Protein AF-A0A814Z211-F1 (afdb_monomer_lite)

Secondary structure (DSSP, 8-state):
-----------S-TTSS-SSBHHHHHHHTT-HHHHHHHHHH-GGGTT-BPPP--STTSS-SSTT-TT--HHHHHHHHHHHHHHHTT-TT--EEES-S---STT--HHHHHHHHHIIIIIIIIHHHTTSEEEPPPHHHHTB-GGGGGS-TTTS--

Radius of gyration: 16.96 Å; chains: 1; bounding box: 38×48×41 Å

Sequence (154 aa):
MNLTCVRLTYSIDVTRSSSLAVYQSFLRLNVILALKGFIENNPLFINKSISYCCNEFDGNGFWGDRYFDVEQWIDGLIFMAKKTINRPYIIGMSLRNELRGLRQNLSEWYYYVLRGIGEVISSINSRLLIIISDLNYDLDLSFIRLLSIQELVP

Foldseek 3Di:
DDDLDDDDDDDLQLADDDPDAQQRVCVVVVVVVVSVVCCVPPVVRRRGHDDDDDDQPPQCQDPPGPSDDLVSLLVSLQVVLLVCVPPVSQQADESDFFRHYDVDDDVRLLVSLQCSQPVGNCVRPVRHDYHYADYHRSPDPPCVVVDDPVSNRD

pLDDT: mean 85.49, std 11.49, range [49.69, 96.69]

Structure (mmCIF, N/CA/C/O backbone):
data_AF-A0A814Z211-F1
#
_entry.id   AF-A0A814Z211-F1
#
loop_
_atom_site.group_PDB
_atom_site.id
_atom_site.type_symbol
_atom_site.label_atom_id
_atom_site.label_alt_id
_atom_site.label_comp_id
_atom_site.label_asym_id
_atom_site.label_entity_id
_atom_site.label_seq_id
_atom_site.pdbx_PDB_ins_code
_atom_site.Cartn_x
_atom_site.Cartn_y
_atom_site.Cartn_z
_atom_site.occupancy
_atom_site.B_iso_or_equiv
_atom_site.auth_seq_id
_atom_site.auth_comp_id
_atom_site.auth_asym_id
_atom_site.auth_atom_id
_atom_site.pdbx_PDB_model_num
ATOM 1 N N . MET A 1 1 ? 5.817 -15.910 24.117 1.00 66.75 1 MET A N 1
ATOM 2 C CA . MET A 1 1 ? 6.202 -14.752 23.279 1.00 66.75 1 MET A CA 1
ATOM 3 C C . MET A 1 1 ? 5.171 -13.656 23.492 1.00 66.75 1 MET A C 1
ATOM 5 O O . MET A 1 1 ? 3.992 -13.965 23.397 1.00 66.75 1 MET A O 1
ATOM 9 N N . ASN A 1 2 ? 5.593 -12.436 23.835 1.00 84.56 2 ASN A N 1
ATOM 10 C CA . ASN A 1 2 ? 4.704 -11.294 24.087 1.00 84.56 2 ASN A CA 1
ATOM 11 C C . ASN A 1 2 ? 4.762 -10.324 22.893 1.00 84.56 2 ASN A C 1
ATOM 13 O O . ASN A 1 2 ? 5.460 -9.314 22.944 1.00 84.56 2 ASN A O 1
ATOM 17 N N . LEU A 1 3 ? 4.125 -10.697 21.778 1.00 85.38 3 LEU A N 1
ATOM 18 C CA . LEU A 1 3 ? 4.021 -9.834 20.596 1.00 85.38 3 LEU A CA 1
ATOM 19 C C . LEU A 1 3 ? 2.926 -8.790 20.838 1.00 85.38 3 LEU A C 1
ATOM 21 O O . LEU A 1 3 ? 1.794 -9.152 21.144 1.00 85.38 3 LEU A O 1
ATOM 25 N N . THR A 1 4 ? 3.259 -7.509 20.693 1.00 90.25 4 THR A N 1
ATOM 26 C CA . THR A 1 4 ? 2.339 -6.384 20.946 1.00 90.25 4 THR A CA 1
ATOM 27 C C . THR A 1 4 ? 1.754 -5.777 19.671 1.00 90.25 4 THR A C 1
ATOM 29 O O . THR A 1 4 ? 0.759 -5.061 19.743 1.00 90.25 4 THR A O 1
ATOM 32 N N . CYS A 1 5 ? 2.331 -6.092 18.508 1.00 89.31 5 CYS A N 1
ATOM 33 C CA . CYS A 1 5 ? 1.898 -5.608 17.200 1.00 89.31 5 CYS A CA 1
ATOM 34 C C . CYS A 1 5 ? 1.947 -6.734 16.164 1.00 89.31 5 CYS A C 1
ATOM 36 O O . CYS A 1 5 ? 2.829 -7.592 16.202 1.00 89.31 5 CYS A O 1
ATOM 38 N N . VAL A 1 6 ? 1.022 -6.696 15.204 1.00 92.19 6 VAL A N 1
ATOM 39 C CA . VAL A 1 6 ? 0.978 -7.615 14.061 1.00 92.19 6 VAL A CA 1
ATOM 40 C C . VAL A 1 6 ? 0.731 -6.803 12.792 1.00 92.19 6 VAL A C 1
ATOM 42 O O . VAL A 1 6 ? -0.212 -6.015 12.736 1.00 92.19 6 VAL A O 1
ATOM 45 N N . ARG A 1 7 ? 1.556 -7.006 11.757 1.00 91.25 7 ARG A N 1
ATOM 46 C CA . ARG A 1 7 ? 1.303 -6.468 10.413 1.00 91.25 7 ARG A CA 1
ATOM 47 C C . ARG A 1 7 ? 0.420 -7.455 9.657 1.00 91.25 7 ARG A C 1
ATOM 49 O O . ARG A 1 7 ? 0.896 -8.493 9.208 1.00 91.25 7 ARG A O 1
ATOM 56 N N . LEU A 1 8 ? -0.865 -7.136 9.533 1.00 89.25 8 LEU A N 1
ATOM 57 C CA . LEU A 1 8 ? -1.801 -7.920 8.730 1.00 89.25 8 LEU A CA 1
ATOM 58 C C . LEU A 1 8 ? -1.783 -7.400 7.294 1.00 89.25 8 LEU A C 1
ATOM 60 O O . LEU A 1 8 ? -2.124 -6.245 7.044 1.00 89.25 8 LEU A O 1
ATOM 64 N N . THR A 1 9 ? -1.368 -8.245 6.355 1.00 83.38 9 THR A N 1
ATOM 65 C CA . THR A 1 9 ? -1.413 -7.915 4.932 1.00 83.38 9 THR A CA 1
ATOM 66 C C . THR A 1 9 ? -2.800 -8.205 4.369 1.00 83.38 9 THR A C 1
ATOM 68 O O . THR A 1 9 ? -3.476 -9.152 4.770 1.00 83.38 9 THR A O 1
ATOM 71 N N . TYR A 1 10 ? -3.233 -7.374 3.427 1.00 78.38 10 TYR A N 1
ATOM 72 C CA . TYR A 1 10 ? -4.430 -7.607 2.631 1.00 78.38 10 TYR A CA 1
ATOM 73 C C . TYR A 1 10 ? -4.072 -7.402 1.160 1.00 78.38 10 TYR A C 1
ATOM 75 O 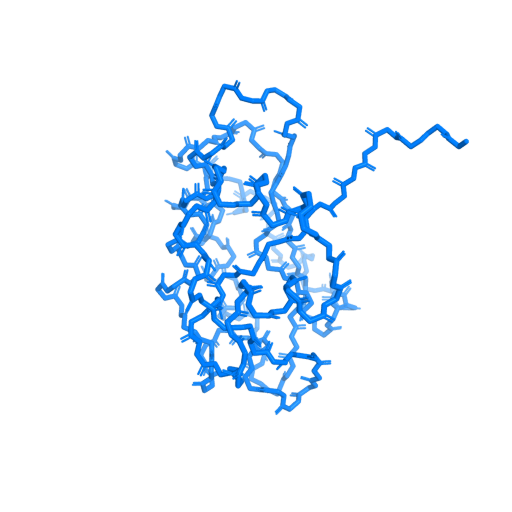O . TYR A 1 10 ? -3.242 -6.559 0.823 1.00 78.38 10 TYR A O 1
ATOM 83 N N . SER A 1 11 ? -4.657 -8.217 0.289 1.00 75.56 11 SER A N 1
ATOM 84 C CA . SER A 1 11 ? -4.474 -8.087 -1.153 1.00 75.56 11 SER A CA 1
ATOM 85 C C . SER A 1 11 ? -5.552 -7.162 -1.700 1.00 75.56 11 SER A C 1
ATOM 87 O O . SER A 1 11 ? -6.735 -7.360 -1.421 1.00 75.56 11 SER A O 1
ATOM 89 N N . ILE A 1 12 ? -5.136 -6.155 -2.462 1.00 72.06 12 ILE A N 1
ATOM 90 C CA . ILE A 1 12 ? -6.054 -5.272 -3.182 1.00 72.06 12 ILE A CA 1
ATOM 91 C C . ILE A 1 12 ? -6.527 -5.957 -4.482 1.00 72.06 12 ILE A C 1
ATOM 93 O O . ILE A 1 12 ? -7.701 -5.885 -4.834 1.00 72.06 12 ILE A O 1
ATOM 97 N N . ASP A 1 13 ? -5.656 -6.765 -5.096 1.00 62.16 13 ASP A N 1
ATOM 98 C CA . ASP A 1 13 ? -5.848 -7.407 -6.405 1.00 62.16 13 ASP A CA 1
ATOM 99 C C . ASP A 1 13 ? -6.487 -8.801 -6.341 1.00 62.16 13 ASP A C 1
ATOM 101 O O . ASP A 1 13 ? -6.100 -9.710 -7.082 1.00 62.16 13 ASP A O 1
ATOM 105 N N . VAL A 1 14 ? -7.487 -9.028 -5.486 1.00 58.22 14 VAL A N 1
ATOM 106 C CA . VAL A 1 14 ? -8.117 -10.365 -5.368 1.00 58.22 14 VAL A CA 1
ATOM 107 C C . VAL A 1 14 ? -8.860 -10.786 -6.664 1.00 58.22 14 VAL A C 1
ATOM 109 O O . VAL A 1 14 ? -9.617 -11.745 -6.695 1.00 58.22 14 VAL A O 1
ATOM 112 N N . THR A 1 15 ? -8.709 -10.093 -7.786 1.00 49.69 15 THR A N 1
ATOM 113 C CA . THR A 1 15 ? -9.623 -10.164 -8.928 1.00 49.69 15 THR A CA 1
ATOM 114 C C . THR A 1 15 ? -9.040 -10.625 -10.253 1.00 49.69 15 THR A C 1
ATOM 116 O O . THR A 1 15 ? -9.858 -10.792 -11.154 1.00 49.69 15 THR A O 1
ATOM 119 N N . ARG A 1 16 ? -7.726 -10.835 -10.455 1.00 52.31 16 ARG A N 1
ATOM 120 C CA . ARG A 1 16 ? -7.249 -10.895 -11.862 1.00 52.31 16 ARG A CA 1
ATOM 121 C C . ARG A 1 16 ? -6.429 -12.075 -12.372 1.00 52.31 16 ARG A C 1
ATOM 123 O O . ARG A 1 16 ? -6.361 -12.177 -13.593 1.00 52.31 16 ARG A O 1
ATOM 130 N N . SER A 1 17 ? -5.881 -12.993 -11.569 1.00 52.56 17 SER A N 1
ATOM 131 C CA . SER A 1 17 ? -5.248 -14.188 -12.173 1.00 52.56 17 SER A CA 1
ATOM 132 C C . SER A 1 17 ? -4.914 -15.319 -11.196 1.00 52.56 17 SER A C 1
ATOM 134 O O . SER A 1 17 ? -3.758 -15.543 -10.850 1.00 52.56 17 SER A O 1
ATOM 136 N N . SER A 1 18 ? -5.907 -16.093 -10.766 1.00 57.22 18 SER A N 1
ATOM 137 C CA . SER A 1 18 ? -5.623 -17.429 -10.232 1.00 57.22 18 SER A CA 1
ATOM 138 C C . SER A 1 18 ? -6.673 -18.437 -10.656 1.00 57.22 18 SER A C 1
ATOM 140 O O . SER A 1 18 ? -7.832 -18.100 -10.882 1.00 57.22 18 SER A O 1
ATOM 142 N N . SER A 1 19 ? -6.240 -19.690 -10.781 1.00 65.62 19 SER A N 1
ATOM 143 C CA . SER A 1 19 ? -7.097 -20.827 -11.102 1.00 65.62 19 SER A CA 1
ATOM 144 C C . SER A 1 19 ? -8.043 -21.207 -9.961 1.00 65.62 19 SER A C 1
ATOM 146 O O . SER A 1 19 ? -8.958 -21.995 -10.189 1.00 65.62 19 SER A O 1
ATOM 148 N N . LEU A 1 20 ? -7.835 -20.673 -8.750 1.00 73.31 20 LEU A N 1
ATOM 149 C CA . LEU A 1 20 ? -8.616 -21.009 -7.564 1.00 73.31 20 LEU A CA 1
ATOM 150 C C . LEU A 1 20 ? -9.192 -19.762 -6.886 1.00 73.31 20 LEU A C 1
ATOM 152 O O . LEU A 1 20 ? -8.476 -18.816 -6.547 1.00 73.31 20 LEU A O 1
ATOM 156 N N . ALA A 1 21 ? -10.497 -19.802 -6.629 1.00 84.06 21 ALA A N 1
ATOM 157 C CA . ALA A 1 21 ? -11.157 -18.840 -5.759 1.00 84.06 21 ALA A CA 1
ATOM 158 C C . ALA A 1 21 ? -10.730 -19.044 -4.293 1.00 84.06 21 ALA A C 1
ATOM 160 O O . ALA A 1 21 ? -10.383 -20.154 -3.883 1.00 84.06 21 ALA A O 1
ATOM 161 N N . VAL A 1 22 ? -10.819 -17.995 -3.472 1.00 83.38 22 VAL A N 1
ATOM 162 C CA . VAL A 1 22 ? -10.471 -18.024 -2.040 1.00 83.38 22 VAL A CA 1
ATOM 163 C C . VAL A 1 22 ? -11.142 -19.197 -1.314 1.00 83.38 22 VAL A C 1
ATOM 165 O O . VAL A 1 22 ? -10.465 -19.931 -0.594 1.00 83.38 22 VAL A O 1
ATOM 168 N N . TYR A 1 23 ? -12.436 -19.449 -1.541 1.00 87.50 23 TYR A N 1
ATOM 169 C CA . TYR A 1 23 ? -13.123 -20.587 -0.912 1.00 87.50 23 TYR A CA 1
ATOM 170 C C . TYR A 1 23 ? -12.541 -21.942 -1.328 1.00 87.50 23 TYR A C 1
ATOM 172 O O . TYR A 1 23 ? -12.413 -22.835 -0.492 1.00 87.50 23 TYR A O 1
ATOM 180 N N . GLN A 1 24 ? -12.154 -22.092 -2.599 1.00 88.50 24 GLN A N 1
ATOM 181 C CA . GLN A 1 24 ? -11.565 -23.329 -3.111 1.00 88.50 24 GLN A CA 1
ATOM 182 C C . GLN A 1 24 ? -10.217 -23.586 -2.437 1.00 88.50 24 GLN A C 1
ATOM 184 O O . GLN A 1 24 ? -9.922 -24.726 -2.087 1.00 88.50 24 GLN A O 1
ATOM 189 N N . SER A 1 25 ? -9.442 -22.530 -2.174 1.00 86.00 25 SER A N 1
ATOM 190 C CA . SER A 1 25 ? -8.198 -22.617 -1.403 1.00 86.00 25 SER A CA 1
ATOM 191 C C . SER A 1 25 ? -8.442 -23.090 0.033 1.00 86.00 25 SER A C 1
ATOM 193 O O . SER A 1 25 ? -7.772 -24.018 0.485 1.00 86.00 25 SER A O 1
ATOM 195 N N . PHE A 1 26 ? -9.431 -22.528 0.740 1.00 90.38 26 PHE A N 1
ATOM 196 C CA . PHE A 1 26 ? -9.767 -22.976 2.098 1.00 90.38 26 PHE A CA 1
ATOM 197 C C . PHE A 1 26 ? -10.268 -24.431 2.137 1.00 90.38 26 PHE A C 1
ATOM 199 O O . PHE A 1 26 ? -9.867 -25.191 3.021 1.00 90.38 26 PHE A O 1
ATOM 206 N N . LEU A 1 27 ? -11.116 -24.834 1.181 1.00 90.88 27 LEU A N 1
ATOM 207 C CA . LEU A 1 27 ? -11.599 -26.215 1.070 1.00 90.88 27 LEU A CA 1
ATOM 208 C C . LEU A 1 27 ? -10.449 -27.189 0.797 1.00 90.88 27 LEU A C 1
ATOM 210 O O . LEU A 1 27 ? -10.337 -28.210 1.471 1.00 90.88 27 LEU A O 1
ATOM 214 N N . ARG A 1 28 ? -9.556 -26.854 -0.142 1.00 90.56 28 ARG A N 1
ATOM 215 C CA . ARG A 1 28 ? -8.392 -27.680 -0.497 1.00 90.56 28 ARG A CA 1
ATOM 216 C C . ARG A 1 28 ? -7.436 -27.889 0.678 1.00 90.56 28 ARG A C 1
ATOM 218 O O . ARG A 1 28 ? -6.852 -28.960 0.798 1.00 90.56 28 ARG A O 1
ATOM 225 N N . LEU A 1 29 ? -7.271 -26.877 1.527 1.00 91.25 29 LEU A N 1
ATOM 226 C CA . LEU A 1 29 ? -6.419 -26.927 2.719 1.00 91.25 29 LEU A CA 1
ATOM 227 C C . LEU A 1 29 ? -7.133 -27.506 3.956 1.00 91.25 29 LEU A C 1
ATOM 229 O O . LEU A 1 29 ? -6.527 -27.587 5.020 1.00 91.25 29 LEU A O 1
ATOM 233 N N . ASN A 1 30 ? -8.404 -27.906 3.830 1.00 94.25 30 ASN A N 1
ATOM 234 C CA . ASN A 1 30 ? -9.230 -28.452 4.911 1.00 94.25 30 ASN A CA 1
ATOM 235 C C . ASN A 1 30 ? -9.327 -27.544 6.159 1.00 94.25 30 ASN A C 1
ATOM 237 O O . ASN A 1 30 ? -9.392 -28.003 7.298 1.00 94.25 30 ASN A O 1
ATOM 241 N N . VAL A 1 31 ? -9.356 -26.227 5.952 1.00 94.06 31 VAL A N 1
ATOM 242 C CA . VAL A 1 31 ? -9.429 -25.208 7.019 1.00 94.06 31 VAL A CA 1
ATOM 243 C C . VAL A 1 31 ? -10.845 -24.630 7.121 1.00 94.06 31 VAL A C 1
ATOM 245 O O . VAL A 1 31 ? -11.089 -23.433 6.967 1.00 94.06 31 VAL A O 1
ATOM 248 N N . ILE A 1 32 ? -11.811 -25.513 7.381 1.00 92.94 32 ILE A N 1
ATOM 249 C CA . ILE A 1 32 ? -13.255 -25.226 7.304 1.00 92.94 32 ILE A CA 1
ATOM 250 C C . ILE A 1 32 ? -13.720 -24.163 8.313 1.00 92.94 32 ILE A C 1
ATOM 252 O O . ILE A 1 32 ? -14.584 -23.344 8.000 1.00 92.94 32 ILE A O 1
ATOM 256 N N . LEU A 1 33 ? -13.129 -24.118 9.510 1.00 93.88 33 LEU A N 1
ATOM 257 C CA . LEU A 1 33 ? -13.462 -23.086 10.501 1.00 93.88 33 LEU A CA 1
ATOM 258 C C . LEU A 1 33 ? -13.049 -21.686 10.027 1.00 93.88 33 LEU A C 1
ATOM 260 O O . LEU A 1 33 ? -13.813 -20.733 10.177 1.00 93.88 33 LEU A O 1
ATOM 264 N N . ALA A 1 34 ? -11.875 -21.573 9.399 1.00 90.25 34 ALA A N 1
ATOM 265 C CA . ALA A 1 34 ? -11.414 -20.317 8.820 1.00 90.25 34 ALA A CA 1
ATOM 266 C C . ALA A 1 34 ? -12.301 -19.895 7.640 1.00 90.25 34 ALA A C 1
ATOM 268 O O . ALA A 1 34 ? -12.663 -18.725 7.547 1.00 90.25 34 ALA A O 1
ATOM 269 N N . LEU A 1 35 ? -12.728 -20.848 6.802 1.00 92.31 35 LEU A N 1
ATOM 270 C CA . LEU A 1 35 ? -13.686 -20.598 5.722 1.00 92.31 35 LEU A CA 1
ATOM 271 C C . LEU A 1 35 ? -14.991 -19.992 6.247 1.00 92.31 35 LEU A C 1
ATOM 273 O O . LEU A 1 35 ? -15.454 -18.986 5.714 1.00 92.31 35 LEU A O 1
ATOM 277 N N . LYS A 1 36 ? -15.567 -20.571 7.307 1.00 93.81 36 LYS A N 1
ATOM 278 C CA . LYS A 1 36 ? -16.811 -20.071 7.904 1.00 93.81 36 LYS A CA 1
ATOM 279 C C . LYS A 1 36 ? -16.656 -18.633 8.402 1.00 93.81 36 LYS A C 1
ATOM 281 O O . LYS A 1 36 ? -17.431 -17.765 8.008 1.00 93.81 36 LYS A O 1
ATOM 286 N N . GLY A 1 37 ? -15.607 -18.365 9.182 1.00 91.75 37 GLY A N 1
ATOM 287 C CA . GLY A 1 37 ? -15.322 -17.011 9.661 1.00 91.75 37 GLY A CA 1
ATOM 288 C C . GLY A 1 37 ? -15.069 -16.023 8.517 1.00 91.75 37 GLY A C 1
ATOM 289 O O . GLY A 1 37 ? -15.488 -14.869 8.588 1.00 91.75 37 GLY A O 1
ATOM 290 N N . PHE A 1 38 ? -14.435 -16.468 7.431 1.00 88.94 38 PHE A N 1
ATOM 291 C CA . PHE A 1 38 ? -14.189 -15.629 6.264 1.00 88.94 38 PHE A CA 1
ATOM 292 C C . PHE A 1 38 ? -15.476 -15.305 5.496 1.00 88.94 38 PHE A C 1
ATOM 294 O O . PHE A 1 38 ? -15.668 -14.155 5.116 1.00 88.94 38 PHE A O 1
ATOM 301 N N . ILE A 1 39 ? -16.379 -16.272 5.311 1.00 89.94 39 ILE A N 1
ATOM 302 C CA . ILE A 1 39 ? -17.692 -16.045 4.685 1.00 89.94 39 ILE A CA 1
ATOM 303 C C . ILE A 1 39 ? -18.500 -15.020 5.486 1.00 89.94 39 ILE A C 1
ATOM 305 O O . ILE A 1 39 ? -19.077 -14.106 4.904 1.00 89.94 39 ILE A O 1
ATOM 309 N N . GLU A 1 40 ? -18.511 -15.146 6.813 1.00 92.38 40 GLU A N 1
ATOM 310 C CA . GLU A 1 40 ? -19.279 -14.262 7.694 1.00 92.38 40 GLU A CA 1
ATOM 311 C C . GLU A 1 40 ? -18.731 -12.826 7.704 1.00 92.38 40 GLU A C 1
ATOM 313 O O . GLU A 1 40 ? -19.499 -11.866 7.673 1.00 92.38 40 GLU A O 1
ATOM 318 N N . ASN A 1 41 ? -17.405 -12.661 7.716 1.00 85.50 41 ASN A N 1
ATOM 319 C CA . ASN A 1 41 ? -16.779 -11.349 7.921 1.00 85.50 41 ASN A CA 1
ATOM 320 C C . ASN A 1 41 ? -16.305 -10.668 6.626 1.00 85.50 41 ASN A C 1
ATOM 322 O O . ASN A 1 41 ? -16.172 -9.444 6.586 1.00 85.50 41 ASN A O 1
ATOM 326 N N . ASN A 1 42 ? -16.041 -11.444 5.572 1.00 81.75 42 ASN A N 1
ATOM 327 C CA . ASN A 1 42 ? -15.415 -11.002 4.323 1.00 81.75 42 ASN A CA 1
ATOM 328 C C . ASN A 1 42 ? -16.096 -11.606 3.069 1.00 81.75 42 ASN A C 1
ATOM 330 O O . ASN A 1 42 ? -15.403 -12.065 2.153 1.00 81.75 42 ASN A O 1
ATOM 334 N N . PRO A 1 43 ? -17.442 -11.591 2.966 1.00 85.31 43 PRO A N 1
ATOM 335 C CA . PRO A 1 43 ? -18.169 -12.308 1.912 1.00 85.31 43 PRO A CA 1
ATOM 336 C C . PRO A 1 43 ? -17.811 -11.845 0.492 1.00 85.31 43 PRO A C 1
ATOM 338 O O . PRO A 1 43 ? -17.856 -12.634 -0.447 1.00 85.31 43 PRO A O 1
ATOM 341 N N . LEU A 1 44 ? -17.395 -10.585 0.321 1.00 79.56 44 LEU A N 1
ATOM 342 C CA . LEU A 1 44 ? -17.031 -10.015 -0.984 1.00 79.56 44 LEU A CA 1
ATOM 343 C C . LEU A 1 44 ? -15.797 -10.674 -1.623 1.00 79.56 44 LEU A C 1
ATOM 345 O O . LEU A 1 44 ? -15.625 -10.601 -2.840 1.00 79.56 44 LEU A O 1
ATOM 349 N N . PHE A 1 45 ? -14.954 -11.332 -0.825 1.00 77.19 45 PHE A N 1
ATOM 350 C CA . PHE A 1 45 ? -13.695 -11.920 -1.280 1.00 77.19 45 PHE A CA 1
ATOM 351 C C . PHE A 1 45 ? -13.785 -13.430 -1.532 1.00 77.19 45 PHE A C 1
ATOM 353 O O . PHE A 1 45 ? -12.833 -14.027 -2.020 1.00 77.19 45 PHE A O 1
ATOM 360 N N . ILE A 1 46 ? -14.916 -14.072 -1.230 1.00 84.81 46 ILE A N 1
ATOM 361 C CA . ILE A 1 46 ? -15.004 -15.538 -1.211 1.00 84.81 46 ILE A CA 1
ATOM 362 C C . ILE A 1 46 ? -14.813 -16.182 -2.596 1.00 84.81 46 ILE A C 1
ATOM 364 O O . ILE A 1 46 ? -14.171 -17.224 -2.719 1.00 84.81 46 ILE A O 1
ATOM 368 N N . ASN A 1 47 ? -15.307 -15.511 -3.640 1.00 82.44 47 ASN A N 1
ATOM 369 C CA . ASN A 1 47 ? -15.257 -15.952 -5.041 1.00 82.44 47 ASN A CA 1
ATOM 370 C C . ASN A 1 47 ? -14.118 -15.302 -5.838 1.00 82.44 47 ASN A C 1
ATOM 372 O O . ASN A 1 47 ? -14.080 -15.377 -7.062 1.00 82.44 47 ASN A O 1
ATOM 376 N N . LYS A 1 48 ? -13.224 -14.601 -5.148 1.00 77.06 48 LYS A N 1
ATOM 377 C CA . LYS A 1 48 ? -12.132 -13.835 -5.735 1.00 77.06 48 LYS A CA 1
ATOM 378 C C . LYS A 1 48 ? -10.878 -14.723 -5.819 1.00 77.06 48 LYS A C 1
ATOM 380 O O . LYS A 1 48 ? -10.750 -15.658 -5.036 1.00 77.06 48 LYS A O 1
ATOM 385 N N . SER A 1 49 ? -9.993 -14.496 -6.787 1.00 70.31 49 SER A N 1
ATOM 386 C CA . SER A 1 49 ? -8.800 -15.316 -7.060 1.00 70.31 49 SER A CA 1
ATOM 387 C C . SER A 1 49 ? -7.524 -14.496 -6.862 1.00 70.31 49 SER A C 1
ATOM 389 O O . SER A 1 49 ? -7.408 -13.402 -7.410 1.00 70.31 49 SER A O 1
ATOM 391 N N . ILE A 1 50 ? -6.545 -15.027 -6.135 1.00 68.12 50 ILE A N 1
ATOM 392 C CA . ILE A 1 50 ? -5.311 -14.301 -5.791 1.00 68.12 50 ILE A CA 1
ATOM 393 C C . ILE A 1 50 ? -4.218 -14.600 -6.818 1.00 68.12 50 ILE A C 1
ATOM 395 O O . ILE A 1 50 ? -3.814 -15.753 -6.931 1.00 68.12 50 ILE A O 1
ATOM 399 N N . SER A 1 51 ? -3.715 -13.587 -7.526 1.00 65.25 51 SER A N 1
ATOM 400 C CA . SER A 1 51 ? -2.561 -13.759 -8.422 1.00 65.25 51 SER A CA 1
ATOM 401 C C . SER A 1 51 ? -1.251 -13.906 -7.654 1.00 65.25 51 SER A C 1
ATOM 403 O O . SER A 1 51 ? -1.069 -13.307 -6.593 1.00 65.25 51 SER A O 1
ATOM 405 N N . TYR A 1 52 ? -0.323 -14.685 -8.213 1.00 62.00 52 TYR A N 1
ATOM 406 C CA . TYR A 1 52 ? 1.032 -14.804 -7.687 1.00 62.00 52 TYR A CA 1
ATOM 407 C C . TYR A 1 52 ? 1.804 -13.499 -7.903 1.00 62.00 52 TYR A C 1
ATOM 409 O O . TYR A 1 52 ? 1.858 -12.962 -9.006 1.00 62.00 52 TYR A O 1
ATOM 417 N N . CYS A 1 53 ? 2.420 -13.030 -6.828 1.00 69.25 53 CYS A N 1
ATOM 418 C CA . CYS A 1 53 ? 3.584 -12.154 -6.824 1.00 69.25 53 CYS A CA 1
ATOM 419 C C . CYS A 1 53 ? 4.746 -12.991 -6.221 1.00 69.25 53 CYS A C 1
ATOM 421 O O . CYS A 1 53 ? 4.525 -14.116 -5.776 1.00 69.25 53 CYS A O 1
ATOM 423 N N . CYS A 1 54 ? 6.002 -12.573 -6.147 1.00 78.25 54 CYS A N 1
ATOM 424 C CA . CYS A 1 54 ? 6.508 -11.218 -6.048 1.00 78.25 54 CYS A CA 1
ATOM 425 C C . CYS A 1 54 ? 7.954 -11.223 -6.572 1.00 78.25 54 CYS A C 1
ATOM 427 O O . CYS A 1 54 ? 8.848 -11.698 -5.875 1.00 78.25 54 CYS A O 1
ATOM 429 N N . ASN A 1 55 ? 8.192 -10.758 -7.796 1.00 85.38 55 ASN A N 1
ATOM 430 C CA . ASN A 1 55 ? 9.552 -10.595 -8.319 1.00 85.38 55 ASN A CA 1
ATOM 431 C C . ASN A 1 55 ? 9.647 -9.358 -9.218 1.00 85.38 55 ASN A C 1
ATOM 433 O O . ASN A 1 55 ? 8.640 -8.729 -9.527 1.00 85.38 55 ASN A O 1
ATOM 437 N N . GLU A 1 56 ? 10.862 -9.011 -9.636 1.00 86.12 56 GLU A N 1
ATOM 438 C CA . GLU A 1 56 ? 11.145 -7.787 -10.396 1.00 86.12 56 GLU A CA 1
ATOM 439 C C . GLU A 1 56 ? 10.428 -7.720 -11.759 1.00 86.12 56 GLU A C 1
ATOM 441 O O . GLU A 1 56 ? 10.220 -6.639 -12.305 1.00 86.12 56 GLU A O 1
ATOM 446 N N . PHE A 1 57 ? 9.999 -8.868 -12.284 1.00 87.38 57 PHE A N 1
ATOM 447 C CA . PHE A 1 57 ? 9.349 -9.024 -13.583 1.00 87.38 57 PHE A CA 1
ATOM 448 C C . PHE A 1 57 ? 7.885 -9.471 -13.470 1.00 87.38 57 PHE A C 1
ATOM 450 O O . PHE A 1 57 ? 7.287 -9.865 -14.472 1.00 87.38 57 PHE A O 1
ATOM 457 N N . ASP A 1 58 ? 7.288 -9.421 -12.274 1.00 85.56 58 ASP A N 1
ATOM 458 C CA . ASP A 1 58 ? 5.893 -9.831 -12.072 1.00 85.56 58 ASP A CA 1
ATOM 459 C C . ASP A 1 58 ? 4.878 -8.877 -12.728 1.00 85.56 58 ASP A C 1
ATOM 461 O O . ASP A 1 58 ? 3.718 -9.246 -12.920 1.00 85.56 58 ASP A O 1
ATOM 465 N N . GLY A 1 59 ? 5.317 -7.677 -13.123 1.00 88.56 59 GLY A N 1
ATOM 466 C CA . GLY A 1 59 ? 4.483 -6.666 -13.766 1.00 88.56 59 GLY A CA 1
ATOM 467 C C . GLY A 1 59 ? 3.365 -6.145 -12.862 1.00 88.56 59 GLY A C 1
ATOM 468 O O . GLY A 1 59 ? 2.327 -5.739 -13.383 1.00 88.56 59 GLY A O 1
ATOM 469 N N . ASN A 1 60 ? 3.551 -6.197 -11.539 1.00 87.81 60 ASN A N 1
ATOM 470 C CA . ASN A 1 60 ? 2.626 -5.695 -10.521 1.00 87.81 60 ASN A CA 1
ATOM 471 C C . ASN A 1 60 ? 3.354 -4.927 -9.389 1.00 87.81 60 ASN A C 1
ATOM 473 O O . ASN A 1 60 ? 2.816 -4.742 -8.291 1.00 87.81 60 ASN A O 1
ATOM 477 N N . GLY A 1 61 ? 4.614 -4.549 -9.608 1.00 90.19 61 GLY A N 1
ATOM 478 C CA . GLY A 1 61 ? 5.514 -4.007 -8.590 1.00 90.19 61 GLY A CA 1
ATOM 479 C C . GLY A 1 61 ? 5.394 -2.498 -8.391 1.00 90.19 61 GLY A C 1
ATOM 480 O O . GLY A 1 61 ? 5.706 -2.007 -7.305 1.00 90.19 61 GLY A O 1
ATOM 481 N N . PHE A 1 62 ? 4.917 -1.774 -9.403 1.00 93.88 62 PHE A N 1
ATOM 482 C CA . PHE A 1 62 ? 4.852 -0.317 -9.410 1.00 93.88 62 PHE A CA 1
ATOM 483 C C . PHE A 1 62 ? 3.610 0.211 -10.143 1.00 93.88 62 PHE A C 1
ATOM 485 O O . PHE A 1 62 ? 3.002 -0.475 -10.968 1.00 93.88 62 PHE A O 1
ATOM 492 N N . TRP A 1 63 ? 3.220 1.456 -9.852 1.00 93.75 63 TRP A N 1
ATOM 493 C CA . TRP A 1 63 ? 2.111 2.104 -10.551 1.00 93.75 63 TRP A CA 1
ATOM 494 C C . TRP A 1 63 ? 2.395 2.214 -12.054 1.00 93.75 63 TRP A C 1
ATOM 496 O O . TRP A 1 63 ? 3.479 2.617 -12.473 1.00 93.75 63 TRP A O 1
ATOM 506 N N . GLY A 1 64 ? 1.400 1.858 -12.871 1.00 90.94 64 GLY A N 1
ATOM 507 C CA . GLY A 1 64 ? 1.524 1.830 -14.330 1.00 90.94 64 GLY A CA 1
ATOM 508 C C . GLY A 1 64 ? 2.165 0.557 -14.892 1.00 90.94 64 GLY A C 1
ATOM 509 O O . GLY A 1 64 ? 2.349 0.465 -16.109 1.00 90.94 64 GLY A O 1
ATOM 510 N N . ASP A 1 65 ? 2.485 -0.428 -14.048 1.00 91.50 65 ASP A N 1
ATOM 511 C CA . ASP A 1 65 ? 2.795 -1.773 -14.522 1.00 91.50 65 ASP A CA 1
ATOM 512 C C . ASP A 1 65 ? 1.560 -2.452 -15.135 1.00 91.50 65 ASP A C 1
ATOM 514 O O . ASP A 1 65 ? 0.415 -2.166 -14.786 1.00 91.50 65 ASP A O 1
ATOM 518 N N . ARG A 1 66 ? 1.796 -3.403 -16.048 1.00 87.69 66 ARG A N 1
ATOM 519 C CA . ARG A 1 66 ? 0.753 -4.061 -16.855 1.00 87.69 66 ARG A CA 1
ATOM 520 C C . ARG A 1 66 ? -0.389 -4.661 -16.030 1.00 87.69 66 ARG A C 1
ATOM 522 O O . ARG A 1 66 ? -1.521 -4.699 -16.513 1.00 87.69 66 ARG A O 1
ATOM 529 N N . TYR A 1 67 ? -0.083 -5.192 -14.852 1.00 84.94 67 TYR A N 1
ATOM 530 C CA . TYR A 1 67 ? -1.046 -5.878 -13.996 1.00 84.94 67 TYR A CA 1
ATOM 531 C C . TYR A 1 67 ? -1.395 -5.091 -12.730 1.00 84.94 67 TYR A C 1
ATOM 533 O O . TYR A 1 67 ? -2.206 -5.586 -11.951 1.00 84.94 67 TYR A O 1
ATOM 541 N N . PHE A 1 68 ? -0.857 -3.876 -12.565 1.00 87.50 68 PHE A N 1
ATOM 542 C CA . PHE A 1 68 ? -1.170 -3.006 -11.436 1.00 87.50 68 PHE A CA 1
ATOM 543 C C . PHE A 1 68 ? -2.255 -1.993 -11.814 1.00 87.50 68 PHE A C 1
ATOM 545 O O . PHE A 1 68 ? -2.022 -1.059 -12.585 1.00 87.50 68 PHE A O 1
ATOM 552 N N . ASP A 1 69 ? -3.449 -2.160 -11.250 1.00 88.25 69 ASP A N 1
ATOM 553 C CA . ASP A 1 69 ? -4.575 -1.254 -11.469 1.00 88.25 69 ASP A CA 1
ATOM 554 C C . ASP A 1 69 ? -4.637 -0.201 -10.355 1.00 88.25 69 ASP A C 1
ATOM 556 O O . ASP A 1 69 ? -4.945 -0.492 -9.198 1.00 88.25 69 ASP A O 1
ATOM 560 N N . VAL A 1 70 ? -4.336 1.043 -10.723 1.00 91.44 70 VAL A N 1
ATOM 561 C CA . VAL A 1 70 ? -4.275 2.177 -9.794 1.00 91.44 70 VAL A CA 1
ATOM 562 C C . VAL A 1 70 ? -5.632 2.480 -9.161 1.00 91.44 70 VAL A C 1
ATOM 564 O O . VAL A 1 70 ? -5.683 2.820 -7.981 1.00 91.44 70 VAL A O 1
ATOM 567 N N . GLU A 1 71 ? -6.728 2.336 -9.901 1.00 90.44 71 GLU A N 1
ATOM 568 C CA . GLU A 1 71 ? -8.060 2.635 -9.371 1.00 90.44 71 GLU A CA 1
ATOM 569 C C . GLU A 1 71 ? -8.492 1.554 -8.377 1.00 90.44 71 GLU A C 1
ATOM 571 O O . GLU A 1 71 ? -8.992 1.870 -7.298 1.00 90.44 71 GLU A O 1
ATOM 576 N N . GLN A 1 72 ? -8.180 0.283 -8.658 1.00 86.88 72 GLN A N 1
ATOM 577 C CA . GLN A 1 72 ? -8.377 -0.787 -7.673 1.00 86.88 72 GLN A CA 1
ATOM 578 C C . GLN A 1 72 ? -7.522 -0.568 -6.422 1.00 86.88 72 GLN A C 1
ATOM 580 O O . GLN A 1 72 ? -8.014 -0.763 -5.309 1.00 86.88 72 GLN A O 1
ATOM 585 N N . TRP A 1 73 ? -6.269 -0.127 -6.583 1.00 91.50 73 TRP A N 1
ATOM 586 C CA . TRP A 1 73 ? -5.413 0.252 -5.460 1.00 91.50 73 TRP A CA 1
ATOM 587 C C . TRP A 1 73 ? -6.070 1.334 -4.586 1.00 91.50 73 TRP A C 1
ATOM 589 O O . TRP A 1 73 ? -6.190 1.138 -3.375 1.00 91.50 73 TRP A O 1
ATOM 599 N N . ILE A 1 74 ? -6.579 2.414 -5.187 1.00 93.00 74 ILE A N 1
ATOM 600 C CA . ILE A 1 74 ? -7.296 3.489 -4.478 1.00 93.00 74 ILE A CA 1
ATOM 601 C C . ILE A 1 74 ? -8.545 2.954 -3.769 1.00 93.00 74 ILE A C 1
ATOM 603 O O . ILE A 1 74 ? -8.723 3.212 -2.577 1.00 93.00 74 ILE A O 1
ATOM 607 N N . ASP A 1 75 ? -9.379 2.167 -4.448 1.00 90.06 75 ASP A N 1
ATOM 608 C CA . ASP A 1 75 ? -10.587 1.574 -3.862 1.00 90.06 75 ASP A CA 1
ATOM 609 C C . ASP A 1 75 ? -10.262 0.683 -2.655 1.00 90.06 75 ASP A C 1
ATOM 611 O O . ASP A 1 75 ? -10.948 0.730 -1.625 1.00 90.06 75 ASP A O 1
ATOM 615 N N . GLY A 1 76 ? -9.184 -0.099 -2.748 1.00 88.38 76 GLY A N 1
ATOM 616 C CA . GLY A 1 76 ? -8.672 -0.915 -1.651 1.00 88.38 76 GLY A CA 1
ATOM 617 C C . GLY A 1 76 ? -8.247 -0.071 -0.449 1.00 88.38 76 GLY A C 1
ATOM 618 O O . GLY A 1 76 ? -8.605 -0.397 0.690 1.00 88.38 76 GLY A O 1
ATOM 619 N N . LEU A 1 77 ? -7.551 1.046 -0.693 1.00 93.88 77 LEU A N 1
ATOM 620 C CA . LEU A 1 77 ? -7.178 1.986 0.362 1.00 93.88 77 LEU A CA 1
ATOM 621 C C . LEU A 1 77 ? -8.415 2.617 1.020 1.00 93.88 77 LEU A C 1
ATOM 623 O O . LEU A 1 77 ? -8.529 2.610 2.246 1.00 93.88 77 LEU A O 1
ATOM 627 N N . ILE A 1 78 ? -9.381 3.096 0.230 1.00 93.75 78 ILE A N 1
ATOM 628 C CA . ILE A 1 78 ? -10.640 3.673 0.731 1.00 93.75 78 ILE A CA 1
ATOM 629 C C . ILE A 1 78 ? -11.381 2.661 1.605 1.00 93.75 78 ILE A C 1
ATOM 631 O O . ILE A 1 78 ? -11.845 2.987 2.704 1.00 93.75 78 ILE A O 1
ATOM 635 N N . PHE A 1 79 ? -11.509 1.426 1.118 1.00 90.56 79 PHE A N 1
ATOM 636 C CA . PHE A 1 79 ? -12.194 0.356 1.828 1.00 90.56 79 PHE A CA 1
ATOM 637 C C . PHE A 1 79 ? -11.546 0.098 3.189 1.00 90.56 79 PHE A C 1
ATOM 639 O O . PHE A 1 79 ? -12.240 0.087 4.211 1.00 90.56 79 PHE A O 1
ATOM 646 N N . MET A 1 80 ? -10.222 -0.067 3.223 1.00 90.62 80 MET A N 1
ATOM 647 C CA . MET A 1 80 ? -9.514 -0.359 4.465 1.00 90.62 80 MET A CA 1
ATOM 648 C C . MET A 1 80 ? -9.496 0.829 5.423 1.00 90.62 80 MET A C 1
ATOM 650 O O . MET A 1 80 ? -9.789 0.636 6.604 1.00 90.62 80 MET A O 1
ATOM 654 N N . ALA A 1 81 ? -9.280 2.053 4.937 1.00 94.25 81 ALA A N 1
ATOM 655 C CA . ALA A 1 81 ? -9.355 3.263 5.752 1.00 94.25 81 ALA A CA 1
ATOM 656 C C . ALA A 1 81 ? -10.722 3.379 6.449 1.00 94.25 81 ALA A C 1
ATOM 658 O O . ALA A 1 81 ? -10.783 3.515 7.672 1.00 94.25 81 ALA A O 1
ATOM 659 N N . LYS A 1 82 ? -11.835 3.184 5.725 1.00 94.19 82 LYS A N 1
ATOM 660 C CA . LYS A 1 82 ? -13.186 3.160 6.320 1.00 94.19 82 LYS A CA 1
ATOM 661 C C . LYS A 1 82 ? -13.350 2.062 7.371 1.00 94.19 82 LYS A C 1
ATOM 663 O O . LYS A 1 82 ? -13.991 2.280 8.397 1.00 94.19 82 LYS A O 1
ATOM 668 N N . LYS A 1 83 ? -12.759 0.882 7.155 1.00 90.56 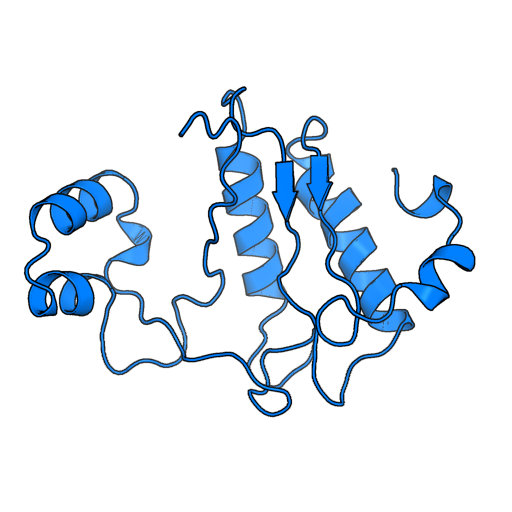83 LYS A N 1
ATOM 669 C CA . LYS A 1 83 ? -12.795 -0.224 8.126 1.00 90.56 83 LYS A CA 1
ATOM 670 C C . LYS A 1 83 ? -12.039 0.103 9.413 1.00 90.56 83 LYS A C 1
ATOM 672 O O . LYS A 1 83 ? -12.325 -0.516 10.430 1.00 90.56 83 LYS A O 1
ATOM 677 N N . THR A 1 84 ? -11.105 1.041 9.417 1.00 93.75 84 THR A N 1
ATOM 678 C CA . THR A 1 84 ? -10.392 1.416 10.650 1.00 93.75 84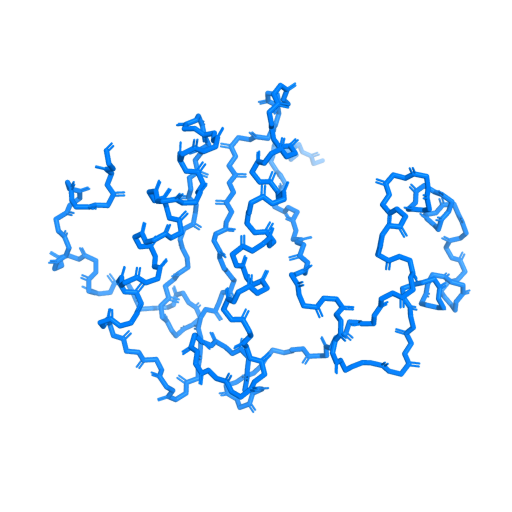 THR A CA 1
ATOM 679 C C . THR A 1 84 ? -11.179 2.357 11.565 1.00 93.75 84 THR A C 1
ATOM 681 O O . THR A 1 84 ? -10.846 2.496 12.743 1.00 93.75 84 THR A O 1
ATOM 684 N N . ILE A 1 85 ? -12.244 2.988 11.059 1.00 94.69 85 ILE A N 1
ATOM 685 C CA . ILE A 1 85 ? -13.061 3.921 11.839 1.00 94.69 85 ILE A CA 1
ATOM 686 C C . ILE A 1 85 ? -13.629 3.192 13.064 1.00 94.69 85 ILE A C 1
ATOM 688 O O . ILE A 1 85 ? -14.167 2.090 12.962 1.00 94.69 85 ILE A O 1
ATOM 692 N N . ASN A 1 86 ? -13.497 3.816 14.238 1.00 93.00 86 ASN A N 1
ATOM 693 C CA . ASN A 1 86 ? -13.923 3.274 15.535 1.00 93.00 86 ASN A CA 1
ATOM 694 C C . ASN A 1 86 ? -13.254 1.942 15.933 1.00 93.00 86 ASN A C 1
ATOM 696 O O . ASN A 1 86 ? -13.784 1.214 16.771 1.00 93.00 86 ASN A O 1
ATOM 700 N N . ARG A 1 87 ? -12.076 1.626 15.375 1.00 94.19 87 ARG A N 1
ATOM 701 C CA . ARG A 1 87 ? -11.272 0.451 15.749 1.00 94.19 87 ARG A CA 1
ATOM 702 C C . ARG A 1 87 ? -9.918 0.888 16.321 1.00 94.19 87 ARG A C 1
ATOM 704 O O . ARG A 1 87 ? -8.935 0.904 15.588 1.00 94.19 87 ARG A O 1
ATOM 711 N N . PRO A 1 88 ? -9.842 1.226 17.623 1.00 91.06 88 PRO A N 1
ATOM 712 C CA . PRO A 1 88 ? -8.663 1.866 18.221 1.00 91.06 88 PRO A CA 1
ATOM 713 C C . PRO A 1 88 ? -7.398 0.994 18.215 1.00 91.06 88 PRO A C 1
ATOM 715 O O . PRO A 1 88 ? -6.298 1.514 18.339 1.00 91.06 88 PRO A O 1
ATOM 718 N N . TYR A 1 89 ? -7.542 -0.323 18.053 1.00 93.19 89 TYR A N 1
ATOM 719 C CA . TYR A 1 89 ? -6.414 -1.255 17.968 1.00 93.19 89 TYR A CA 1
ATOM 720 C C . TYR A 1 89 ? -5.759 -1.297 16.579 1.00 93.19 89 TYR A C 1
ATOM 722 O O . TYR A 1 89 ? -4.704 -1.906 16.422 1.00 93.19 89 TYR A O 1
ATOM 730 N N . ILE A 1 90 ? -6.364 -0.664 15.567 1.00 93.94 90 ILE A N 1
ATOM 731 C CA . ILE A 1 90 ? -5.740 -0.480 14.256 1.00 93.94 90 ILE A CA 1
ATOM 732 C C . ILE A 1 90 ? -5.048 0.878 14.269 1.00 93.94 90 ILE A C 1
ATOM 734 O O . ILE A 1 90 ? -5.672 1.913 14.054 1.00 93.94 90 ILE A O 1
ATOM 738 N N . ILE A 1 91 ? -3.750 0.856 14.558 1.00 94.25 91 ILE A N 1
ATOM 739 C CA . ILE A 1 91 ? -2.950 2.073 14.748 1.00 94.25 91 ILE A CA 1
ATOM 740 C C . ILE A 1 91 ? -2.382 2.635 13.446 1.00 94.25 91 ILE A C 1
ATOM 742 O O . ILE A 1 91 ? -1.939 3.778 13.416 1.00 94.25 91 ILE A O 1
ATOM 746 N N . GLY A 1 92 ? -2.367 1.845 12.372 1.00 94.44 92 GLY A N 1
ATOM 747 C CA . GLY A 1 92 ? -1.736 2.259 11.133 1.00 94.44 92 GLY A CA 1
ATOM 748 C C . GLY A 1 92 ? -2.124 1.433 9.923 1.00 94.44 92 GLY A C 1
ATOM 749 O O . GLY A 1 92 ? -2.743 0.372 10.029 1.00 94.44 92 GLY A O 1
ATOM 750 N N . MET A 1 93 ? -1.753 1.959 8.763 1.00 94.19 93 MET A N 1
ATOM 751 C CA . MET A 1 93 ? -2.085 1.415 7.458 1.00 94.19 93 MET A CA 1
ATOM 752 C C . MET A 1 93 ? -0.903 1.593 6.508 1.00 94.19 93 MET A C 1
ATOM 754 O O . MET A 1 93 ? -0.340 2.676 6.388 1.00 94.19 93 MET A O 1
ATOM 758 N N . SER A 1 94 ? -0.514 0.509 5.840 1.00 93.31 94 SER A N 1
ATOM 759 C CA . SER A 1 94 ? 0.553 0.525 4.839 1.00 93.31 94 SER A CA 1
ATOM 760 C C . SER A 1 94 ? -0.040 0.802 3.457 1.00 93.31 94 SER A C 1
ATOM 762 O O . SER A 1 94 ? -1.048 0.191 3.100 1.00 93.31 94 SER A O 1
ATOM 764 N N . LEU A 1 95 ? 0.564 1.725 2.700 1.00 92.00 95 LEU A N 1
ATOM 765 C CA . LEU A 1 95 ? 0.087 2.118 1.363 1.00 92.00 95 LEU A CA 1
ATOM 766 C C . LEU A 1 95 ? 0.276 1.014 0.323 1.00 92.00 95 LEU A C 1
ATOM 768 O O . LEU A 1 95 ? -0.588 0.775 -0.521 1.00 92.00 95 LEU A O 1
ATOM 772 N N . ARG A 1 96 ? 1.446 0.378 0.357 1.00 90.25 96 ARG A N 1
ATOM 773 C CA . ARG A 1 96 ? 1.877 -0.648 -0.588 1.00 90.25 96 ARG A CA 1
ATOM 774 C C . ARG A 1 96 ? 2.996 -1.462 0.058 1.00 90.25 96 ARG A C 1
ATOM 776 O O . ARG A 1 96 ? 3.535 -1.063 1.080 1.00 90.25 96 ARG A O 1
ATOM 783 N N . ASN A 1 97 ? 3.288 -2.625 -0.512 1.00 89.12 97 ASN A N 1
ATOM 784 C CA . ASN A 1 97 ? 4.324 -3.533 -0.036 1.00 89.12 97 ASN A CA 1
ATOM 785 C C . ASN A 1 97 ? 5.380 -3.708 -1.124 1.00 89.12 97 ASN A C 1
ATOM 787 O O . ASN A 1 97 ? 5.015 -4.189 -2.201 1.00 89.12 97 ASN A O 1
ATOM 791 N N . GLU A 1 98 ? 6.637 -3.400 -0.798 1.00 89.38 98 GLU A N 1
ATOM 792 C CA . GLU A 1 98 ? 7.837 -3.707 -1.590 1.00 89.38 98 GLU A CA 1
ATOM 793 C C . GLU A 1 98 ? 7.724 -3.245 -3.048 1.00 89.38 98 GLU A C 1
ATOM 795 O O . GLU A 1 98 ? 7.580 -4.066 -3.965 1.00 89.38 98 GLU A O 1
ATOM 800 N N . LEU A 1 99 ? 7.761 -1.928 -3.262 1.00 92.81 99 LEU A N 1
ATOM 801 C CA . LEU A 1 99 ? 7.790 -1.376 -4.615 1.00 92.81 99 LEU A CA 1
ATOM 802 C C . LEU A 1 99 ? 9.034 -1.879 -5.346 1.00 92.81 99 LEU A C 1
ATOM 804 O O . LEU A 1 99 ? 10.117 -1.957 -4.771 1.00 92.81 99 LEU A O 1
ATOM 808 N N . ARG A 1 100 ? 8.866 -2.294 -6.599 1.00 93.25 100 ARG A N 1
ATOM 809 C CA . ARG A 1 100 ? 9.913 -2.992 -7.356 1.00 93.25 100 ARG A CA 1
ATOM 810 C C . ARG A 1 100 ? 9.666 -2.913 -8.857 1.00 93.25 100 ARG A C 1
ATOM 812 O O . ARG A 1 100 ? 8.595 -2.501 -9.292 1.00 93.25 100 ARG A O 1
ATOM 819 N N . GLY A 1 101 ? 10.640 -3.378 -9.631 1.00 92.75 101 GLY A N 1
ATOM 820 C CA . GLY A 1 101 ? 10.544 -3.486 -11.082 1.00 92.75 101 GLY A CA 1
ATOM 821 C C . GLY A 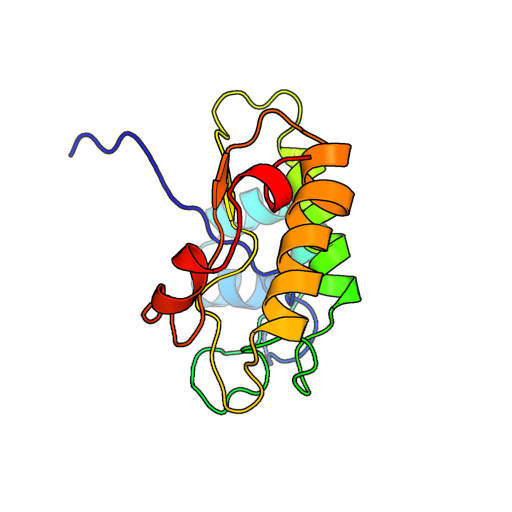1 101 ? 11.186 -2.320 -11.826 1.00 92.75 101 GLY A C 1
ATOM 822 O O . GLY A 1 101 ? 11.557 -1.295 -11.250 1.00 92.75 101 GLY A O 1
ATOM 823 N N . LEU A 1 102 ? 11.316 -2.500 -13.139 1.00 91.44 102 LEU A N 1
ATOM 824 C CA . LEU A 1 102 ? 12.093 -1.620 -14.018 1.00 91.44 102 LEU A CA 1
ATOM 825 C C . LEU A 1 102 ? 11.444 -0.249 -14.278 1.00 91.44 102 LEU A C 1
ATOM 827 O O . LEU A 1 102 ? 12.116 0.657 -14.760 1.00 91.44 102 LEU A O 1
ATOM 831 N N . ARG A 1 103 ? 10.143 -0.089 -13.995 1.00 92.50 103 ARG A N 1
ATOM 832 C CA . ARG A 1 103 ? 9.389 1.159 -14.227 1.00 92.50 103 ARG A CA 1
ATOM 833 C C . ARG A 1 103 ? 9.571 2.196 -13.109 1.00 92.50 103 ARG A C 1
ATOM 835 O O . ARG A 1 103 ? 9.239 3.368 -13.293 1.00 92.50 103 ARG A O 1
ATOM 842 N N . GLN A 1 104 ? 10.075 1.770 -11.953 1.00 93.50 104 GLN A N 1
ATOM 843 C CA . GLN A 1 104 ? 10.197 2.613 -10.769 1.00 93.50 104 GLN A CA 1
ATOM 844 C C . GLN A 1 104 ? 10.866 3.951 -11.079 1.00 93.50 104 GLN A C 1
ATOM 846 O O . GLN A 1 104 ? 11.944 4.013 -11.668 1.00 93.50 104 GLN A O 1
ATOM 851 N N . ASN A 1 105 ? 10.219 5.028 -10.655 1.00 92.75 105 ASN A N 1
ATOM 852 C CA . ASN A 1 105 ? 10.760 6.370 -10.764 1.00 92.75 105 ASN A CA 1
ATOM 853 C C . ASN A 1 105 ? 10.234 7.239 -9.623 1.00 92.75 105 ASN A C 1
ATOM 855 O O . ASN A 1 105 ? 9.119 7.053 -9.132 1.00 92.75 105 ASN A O 1
ATOM 859 N N . LEU A 1 106 ? 11.049 8.211 -9.224 1.00 90.88 106 LEU A N 1
ATOM 860 C CA . LEU A 1 106 ? 10.764 9.051 -8.068 1.00 90.88 106 LEU A CA 1
ATOM 861 C C . LEU A 1 106 ? 9.539 9.953 -8.275 1.00 90.88 106 LEU A C 1
ATOM 863 O O . LEU A 1 106 ? 8.779 10.185 -7.341 1.00 90.88 106 LEU A O 1
ATOM 867 N N . SER A 1 107 ? 9.323 10.444 -9.498 1.00 91.06 107 SER A N 1
ATOM 868 C CA . SER A 1 107 ? 8.230 11.379 -9.779 1.00 91.06 107 SER A CA 1
ATOM 869 C C . SER A 1 107 ? 6.858 10.725 -9.615 1.00 91.06 107 SER A C 1
ATOM 871 O O . SER A 1 107 ? 5.988 11.299 -8.962 1.00 91.06 107 SER A O 1
ATOM 873 N N . GLU A 1 108 ? 6.657 9.532 -10.179 1.00 94.00 108 GLU A N 1
ATOM 874 C CA . GLU A 1 108 ? 5.410 8.780 -10.014 1.00 94.00 108 GLU A CA 1
ATOM 875 C C . GLU A 1 108 ? 5.270 8.251 -8.585 1.00 94.00 108 GLU A C 1
ATOM 877 O O . GLU A 1 108 ? 4.174 8.322 -8.032 1.00 94.00 108 GLU A O 1
ATOM 882 N N . TRP A 1 109 ? 6.361 7.793 -7.956 1.00 93.69 109 TRP A N 1
ATOM 883 C CA . TRP A 1 109 ? 6.343 7.400 -6.542 1.00 93.69 109 TRP A CA 1
ATOM 884 C C . TRP A 1 109 ? 5.787 8.533 -5.679 1.00 93.69 109 TRP A C 1
ATOM 8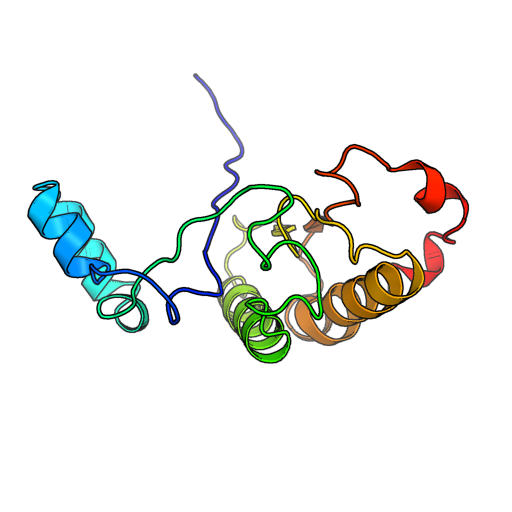86 O O . TRP A 1 109 ? 4.836 8.330 -4.931 1.00 93.69 109 TRP A O 1
ATOM 896 N N . TYR A 1 110 ? 6.316 9.745 -5.856 1.00 90.44 110 TYR A N 1
ATOM 897 C CA . TYR A 1 110 ? 5.912 10.911 -5.081 1.00 90.44 110 TYR A CA 1
ATOM 898 C C . TYR A 1 110 ? 4.443 11.263 -5.302 1.00 90.44 110 TYR A C 1
ATOM 900 O O . TYR A 1 110 ? 3.688 11.423 -4.343 1.00 90.44 110 TYR A O 1
ATOM 908 N N . TYR A 1 111 ? 4.021 11.307 -6.568 1.00 92.12 111 TYR A N 1
ATOM 909 C CA . TYR A 1 111 ? 2.636 11.578 -6.937 1.00 92.12 111 TYR A CA 1
ATOM 910 C C . TYR A 1 111 ? 1.661 10.600 -6.266 1.00 92.12 111 TYR A C 1
ATOM 912 O O . TYR A 1 111 ? 0.704 11.021 -5.614 1.00 92.12 111 TYR A O 1
ATOM 920 N N . TYR A 1 112 ? 1.909 9.293 -6.381 1.00 94.94 112 TYR A N 1
ATOM 921 C CA . TYR A 1 112 ? 0.993 8.294 -5.838 1.00 94.94 112 TYR A CA 1
ATOM 922 C C . TYR A 1 112 ? 1.064 8.183 -4.317 1.00 94.94 112 TYR A C 1
ATOM 924 O O . TYR A 1 112 ? 0.026 8.001 -3.682 1.00 94.94 112 TYR A O 1
ATOM 932 N N . VAL A 1 113 ? 2.242 8.335 -3.710 1.00 92.38 113 VAL A N 1
ATOM 933 C CA . VAL A 1 113 ? 2.383 8.340 -2.249 1.00 92.38 113 VAL A CA 1
ATOM 934 C C . VAL A 1 113 ? 1.619 9.512 -1.640 1.00 92.38 113 VAL A C 1
ATOM 936 O O . VAL A 1 113 ? 0.802 9.285 -0.748 1.00 92.38 113 VAL A O 1
ATOM 939 N N . LEU A 1 114 ? 1.790 10.733 -2.155 1.00 91.44 114 LEU A N 1
ATOM 940 C CA . LEU A 1 114 ? 1.046 11.896 -1.664 1.00 91.44 114 LEU A CA 1
ATOM 941 C C . LEU A 1 114 ? -0.461 11.749 -1.855 1.00 91.44 114 LEU A C 1
ATOM 943 O O . LEU A 1 114 ? -1.222 11.991 -0.917 1.00 91.44 114 LEU A O 1
ATOM 947 N N . ARG A 1 115 ? -0.895 11.287 -3.032 1.00 93.94 115 ARG A N 1
ATOM 948 C CA . ARG A 1 115 ? -2.311 11.020 -3.306 1.00 93.94 115 ARG A CA 1
ATOM 949 C C . ARG A 1 115 ? -2.884 9.996 -2.322 1.00 93.94 115 ARG A C 1
ATOM 951 O O . ARG A 1 115 ? -3.939 10.220 -1.735 1.00 93.94 115 ARG A O 1
ATOM 958 N N . GLY A 1 116 ? -2.176 8.892 -2.088 1.00 94.38 116 GLY A N 1
ATOM 959 C CA . GLY A 1 116 ? -2.588 7.859 -1.138 1.00 94.38 116 GLY A CA 1
ATOM 960 C C . GLY A 1 116 ? -2.665 8.363 0.307 1.00 94.38 116 GLY A C 1
ATOM 961 O O . GLY A 1 116 ? -3.621 8.047 1.016 1.00 94.38 116 GLY A O 1
ATOM 962 N N . ILE A 1 117 ? -1.691 9.169 0.741 1.00 92.81 117 ILE A N 1
ATOM 963 C CA . ILE A 1 117 ? -1.652 9.749 2.089 1.00 92.81 117 ILE A CA 1
ATOM 964 C C . ILE A 1 117 ? -2.766 10.774 2.265 1.00 92.81 117 ILE A C 1
ATOM 966 O O . ILE A 1 117 ? -3.638 10.591 3.112 1.00 92.81 117 ILE A O 1
ATOM 970 N N . GLY A 1 118 ? -2.720 11.859 1.494 1.00 89.44 118 GLY A N 1
ATOM 971 C CA . GLY A 1 118 ? -3.535 13.041 1.739 1.00 89.44 118 GLY A CA 1
ATOM 972 C C . GLY A 1 118 ? -4.947 12.903 1.202 1.00 89.44 118 GLY A C 1
ATOM 973 O O . GLY A 1 118 ? -5.915 13.063 1.945 1.00 89.44 118 GLY A O 1
ATOM 974 N N . GLU A 1 119 ? -5.072 12.566 -0.080 1.00 92.62 119 GLU A N 1
ATOM 975 C CA . GLU A 1 119 ? -6.373 12.550 -0.750 1.00 92.62 119 GLU A CA 1
ATOM 976 C C . GLU A 1 119 ? -7.210 11.326 -0.366 1.00 92.62 119 GLU A C 1
ATOM 978 O O . GLU A 1 119 ? -8.439 11.417 -0.325 1.00 92.62 119 GLU A O 1
ATOM 983 N N . VAL A 1 120 ? -6.572 10.192 -0.046 1.00 95.06 120 VAL A N 1
ATOM 984 C CA . VAL A 1 120 ? -7.280 8.925 0.197 1.00 95.06 120 VAL A CA 1
ATOM 985 C C . VAL A 1 120 ? -7.366 8.547 1.677 1.00 95.06 120 VAL A C 1
ATOM 987 O O . VAL A 1 120 ? -8.467 8.460 2.216 1.00 95.06 120 VAL A O 1
ATOM 990 N N . ILE A 1 121 ? -6.246 8.270 2.354 1.00 95.50 121 ILE A N 1
ATOM 991 C CA . ILE A 1 121 ? -6.296 7.731 3.725 1.00 95.50 121 ILE A CA 1
ATOM 992 C C . ILE A 1 121 ? -6.655 8.824 4.731 1.00 95.50 121 ILE A C 1
ATOM 994 O O . ILE A 1 121 ? -7.612 8.662 5.491 1.00 95.50 121 ILE A O 1
ATOM 998 N N . SER A 1 122 ? -5.913 9.932 4.743 1.00 94.75 122 SER A N 1
ATOM 999 C CA . SER A 1 122 ? -6.081 10.998 5.736 1.00 94.75 122 SER A CA 1
ATOM 1000 C C . SER A 1 122 ? -7.418 11.726 5.603 1.00 94.75 122 SER A C 1
ATOM 1002 O O . SER A 1 122 ? -7.981 12.132 6.620 1.00 94.75 122 SER A O 1
ATOM 1004 N N . SER A 1 123 ? -7.977 11.816 4.390 1.00 95.56 123 SER A N 1
ATOM 1005 C CA . SER A 1 123 ? -9.323 12.364 4.159 1.00 95.56 123 SER A CA 1
ATOM 1006 C C . SER A 1 123 ? -10.441 11.512 4.785 1.00 95.56 123 SER A C 1
ATOM 1008 O O . SER A 1 123 ? -11.522 12.025 5.075 1.00 95.56 123 SER A O 1
ATOM 1010 N N . ILE A 1 124 ? -10.184 10.221 5.037 1.00 96.69 124 ILE A N 1
ATOM 1011 C CA . ILE A 1 124 ? -11.142 9.270 5.622 1.00 96.69 124 ILE A CA 1
ATOM 1012 C C . ILE A 1 124 ? -10.869 9.034 7.113 1.00 96.69 124 ILE A C 1
ATOM 1014 O O . ILE A 1 124 ? -11.805 8.989 7.914 1.00 96.69 124 ILE A O 1
ATOM 1018 N N . ASN A 1 125 ? -9.607 8.829 7.497 1.00 95.69 125 ASN A N 1
ATOM 1019 C CA . ASN A 1 125 ? -9.195 8.633 8.884 1.00 95.69 125 ASN A CA 1
ATOM 1020 C C . ASN A 1 125 ? -7.778 9.169 9.135 1.00 95.69 125 ASN A C 1
ATOM 1022 O O . ASN A 1 125 ? -6.793 8.432 9.079 1.00 95.69 125 ASN A O 1
ATOM 1026 N N . SER A 1 126 ? -7.698 10.441 9.519 1.00 93.56 126 SER A N 1
ATOM 1027 C CA . SER A 1 126 ? -6.454 11.152 9.840 1.00 93.56 126 SER A CA 1
ATOM 1028 C C . SER A 1 126 ? -5.738 10.685 11.117 1.00 93.56 126 SER A C 1
ATOM 1030 O O . SER A 1 126 ? -4.680 11.208 11.450 1.00 93.56 126 SER A O 1
ATOM 1032 N N . ARG A 1 127 ? -6.281 9.708 11.859 1.00 93.69 127 ARG A N 1
ATOM 1033 C CA . ARG A 1 127 ? -5.644 9.174 13.081 1.00 93.69 127 ARG A CA 1
ATOM 1034 C C . ARG A 1 127 ? -4.668 8.028 12.821 1.00 93.69 127 ARG A C 1
ATOM 1036 O O . ARG A 1 127 ? -4.046 7.546 13.764 1.00 93.69 127 ARG A O 1
ATOM 1043 N N . LEU A 1 128 ? -4.594 7.530 11.589 1.00 94.38 128 LEU A N 1
ATOM 1044 C CA . LEU A 1 128 ? -3.757 6.383 11.253 1.00 94.38 128 LEU A CA 1
ATOM 1045 C C . LEU A 1 128 ? -2.295 6.796 11.080 1.00 94.38 128 LEU A C 1
ATOM 1047 O O . LEU A 1 128 ? -1.996 7.751 10.370 1.00 94.38 128 LEU A O 1
ATOM 1051 N N . LEU A 1 129 ? -1.377 6.004 11.639 1.00 94.75 129 LEU A N 1
ATOM 1052 C CA . LEU A 1 129 ? 0.017 6.006 11.208 1.00 94.75 129 LEU A CA 1
ATOM 1053 C C . LEU A 1 129 ? 0.099 5.420 9.793 1.00 94.75 129 LEU A C 1
ATOM 1055 O O . LEU A 1 129 ? -0.233 4.250 9.584 1.00 94.75 129 LEU A O 1
ATOM 1059 N N . ILE A 1 130 ? 0.557 6.208 8.824 1.00 93.25 130 ILE A N 1
ATOM 1060 C CA . ILE A 1 130 ? 0.705 5.741 7.444 1.00 93.25 130 ILE A CA 1
ATOM 1061 C C . ILE A 1 130 ? 2.127 5.223 7.233 1.00 93.25 130 ILE A C 1
ATOM 1063 O O . ILE A 1 130 ? 3.102 5.923 7.494 1.00 93.25 130 ILE A O 1
ATOM 1067 N N . ILE A 1 131 ? 2.238 3.975 6.775 1.00 92.56 131 ILE A N 1
ATOM 1068 C CA . ILE A 1 131 ? 3.513 3.312 6.485 1.00 92.56 131 ILE A CA 1
ATOM 1069 C C . ILE A 1 131 ? 3.710 3.303 4.971 1.00 92.56 131 ILE A C 1
ATOM 1071 O O . ILE A 1 131 ? 2.908 2.725 4.228 1.00 92.56 131 ILE A O 1
ATOM 1075 N N . ILE A 1 132 ? 4.785 3.936 4.524 1.00 90.62 132 ILE A N 1
ATOM 1076 C CA . ILE A 1 132 ? 5.126 4.091 3.113 1.00 90.62 132 ILE A CA 1
ATOM 1077 C C . ILE A 1 132 ? 6.227 3.083 2.782 1.00 90.62 132 ILE A C 1
ATOM 1079 O O . ILE A 1 132 ? 7.185 2.954 3.541 1.00 90.62 132 ILE A O 1
ATOM 1083 N N . SER A 1 133 ? 6.057 2.364 1.675 1.00 89.62 133 SER A N 1
ATOM 1084 C CA . SER A 1 133 ? 7.113 1.534 1.095 1.00 89.62 133 SER A CA 1
ATOM 1085 C C . SER A 1 133 ? 7.976 2.370 0.161 1.00 89.62 133 SER A C 1
ATOM 1087 O O . SER A 1 133 ? 7.462 3.220 -0.575 1.00 89.62 133 SER A O 1
ATOM 1089 N N . ASP A 1 134 ? 9.267 2.089 0.177 1.00 88.25 134 ASP A N 1
ATOM 1090 C CA . ASP A 1 134 ? 10.244 2.723 -0.685 1.00 88.25 134 ASP A CA 1
ATOM 1091 C C . ASP A 1 134 ? 10.558 1.865 -1.926 1.00 88.25 134 ASP A C 1
ATOM 1093 O O . ASP A 1 134 ? 10.115 0.719 -2.056 1.00 88.25 134 ASP A O 1
ATOM 1097 N N . LEU A 1 135 ? 11.289 2.442 -2.872 1.00 92.00 135 LEU A N 1
ATOM 1098 C CA . LEU A 1 135 ? 11.757 1.820 -4.088 1.00 92.00 135 LEU A CA 1
ATOM 1099 C C . LEU A 1 135 ? 12.713 0.665 -3.785 1.00 92.00 135 LEU A C 1
ATOM 1101 O O . LEU A 1 135 ? 13.369 0.589 -2.742 1.00 92.00 135 LEU A O 1
ATOM 1105 N N . ASN A 1 136 ? 12.812 -0.231 -4.764 1.00 92.50 136 ASN A N 1
ATOM 1106 C CA . ASN A 1 136 ? 13.718 -1.369 -4.756 1.00 92.50 136 ASN A CA 1
ATOM 1107 C C . ASN A 1 136 ? 13.544 -2.258 -3.513 1.00 92.50 136 ASN A C 1
ATOM 1109 O O . ASN A 1 136 ? 14.498 -2.518 -2.792 1.00 92.50 136 ASN A O 1
ATOM 1113 N N . TYR A 1 137 ? 12.325 -2.740 -3.270 1.00 92.25 137 TYR A N 1
ATOM 1114 C CA . TYR A 1 137 ? 11.977 -3.589 -2.125 1.00 92.25 137 TYR A CA 1
ATOM 1115 C C . TYR A 1 137 ? 12.234 -2.910 -0.773 1.00 92.25 137 TYR A C 1
ATOM 1117 O O . TYR A 1 137 ? 12.722 -3.549 0.157 1.00 92.25 137 TYR A O 1
ATOM 1125 N N . ASP A 1 138 ? 11.918 -1.617 -0.664 1.00 89.62 138 ASP A N 1
ATOM 1126 C CA . ASP A 1 138 ? 12.194 -0.801 0.524 1.00 89.62 138 ASP A CA 1
ATOM 1127 C C . ASP A 1 138 ? 13.702 -0.654 0.847 1.00 89.62 138 ASP A C 1
ATOM 1129 O O . ASP A 1 138 ? 14.070 -0.330 1.979 1.00 89.62 138 ASP A O 1
ATOM 1133 N N . LEU A 1 139 ? 14.595 -0.900 -0.125 1.00 89.88 139 LEU A N 1
ATOM 1134 C CA . LEU A 1 139 ? 16.051 -0.851 0.076 1.00 89.88 139 LEU A CA 1
ATOM 1135 C C . LEU A 1 139 ? 16.682 0.503 -0.268 1.00 89.88 139 LEU A C 1
ATOM 1137 O O . LEU A 1 139 ? 17.847 0.718 0.071 1.00 89.88 139 LEU A O 1
ATOM 1141 N N . ASP A 1 140 ? 15.961 1.410 -0.929 1.00 87.81 140 ASP A N 1
ATOM 1142 C CA . ASP A 1 140 ? 16.490 2.719 -1.318 1.00 87.81 140 ASP A CA 1
ATOM 1143 C C . ASP A 1 140 ? 15.700 3.878 -0.705 1.00 87.81 140 ASP A C 1
ATOM 1145 O O . ASP A 1 140 ? 14.783 4.395 -1.321 1.00 87.81 140 ASP A O 1
ATOM 1149 N N . LEU A 1 141 ? 16.123 4.326 0.482 1.00 80.81 141 LEU A N 1
ATOM 1150 C CA . LEU A 1 141 ? 15.578 5.507 1.172 1.00 80.81 141 LEU A CA 1
ATOM 1151 C C . LEU A 1 141 ? 16.362 6.797 0.869 1.00 80.81 141 LEU A C 1
ATOM 1153 O O . LEU A 1 141 ? 16.219 7.807 1.569 1.00 80.81 14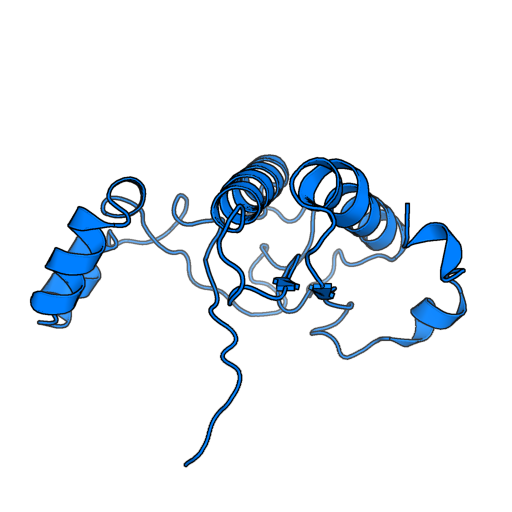1 LEU A O 1
ATOM 1157 N N . SER A 1 142 ? 17.272 6.776 -0.111 1.00 83.81 142 SER A N 1
ATOM 1158 C CA . SER A 1 142 ? 18.243 7.861 -0.303 1.00 83.81 142 SER A CA 1
ATOM 1159 C C . SER A 1 142 ? 17.582 9.187 -0.688 1.00 83.81 142 SER A C 1
ATOM 1161 O O . SER A 1 142 ? 18.038 10.257 -0.267 1.00 83.81 142 SER A O 1
ATOM 1163 N N . PHE A 1 143 ? 16.470 9.123 -1.419 1.00 81.94 143 PHE A N 1
ATOM 1164 C CA . PHE A 1 143 ? 15.764 10.296 -1.916 1.00 81.94 143 PHE A CA 1
ATOM 1165 C C . PHE A 1 143 ? 14.836 10.942 -0.886 1.00 81.94 143 PHE A C 1
ATOM 1167 O O . PHE A 1 143 ? 14.429 12.081 -1.098 1.00 81.94 143 PHE A O 1
ATOM 1174 N N . ILE A 1 144 ? 14.535 10.296 0.250 1.00 77.00 144 ILE A N 1
ATOM 1175 C CA . ILE A 1 144 ? 13.692 10.905 1.297 1.00 77.00 144 ILE A CA 1
ATOM 1176 C C . ILE A 1 144 ? 14.310 12.207 1.811 1.00 77.00 144 ILE A C 1
ATOM 1178 O O . ILE A 1 144 ? 13.594 13.142 2.148 1.00 77.00 144 ILE A O 1
ATOM 1182 N N . ARG A 1 145 ? 15.643 12.321 1.813 1.00 75.56 145 ARG A N 1
ATOM 1183 C CA . ARG A 1 145 ? 16.336 13.565 2.195 1.00 75.56 145 ARG A CA 1
ATOM 1184 C C . ARG A 1 145 ? 16.044 14.737 1.258 1.00 75.56 145 ARG A C 1
ATOM 1186 O O . ARG A 1 145 ? 16.286 15.878 1.636 1.00 75.56 145 ARG A O 1
ATOM 1193 N N . LEU A 1 146 ? 15.598 14.445 0.039 1.00 71.94 146 LEU A N 1
ATOM 1194 C CA . LEU A 1 146 ? 15.214 15.436 -0.961 1.00 71.94 146 LEU A CA 1
ATOM 1195 C C . LEU A 1 146 ? 13.757 15.882 -0.787 1.00 71.94 146 LEU A C 1
ATOM 1197 O O . LEU A 1 146 ? 13.367 16.883 -1.377 1.00 71.94 146 LEU A O 1
ATOM 1201 N N . LEU A 1 147 ? 12.973 15.157 0.015 1.00 67.00 147 LEU A N 1
ATOM 1202 C CA . LEU A 1 147 ? 11.589 15.483 0.327 1.00 67.00 147 LEU A CA 1
ATOM 1203 C C . LEU A 1 147 ? 11.560 16.346 1.584 1.00 67.00 147 LEU A C 1
ATOM 1205 O O . LEU A 1 147 ? 12.146 15.984 2.610 1.00 67.00 147 LEU A O 1
ATOM 1209 N N . SER A 1 148 ? 10.862 17.479 1.548 1.00 61.00 148 SER A N 1
ATOM 1210 C CA . SER A 1 148 ? 10.577 18.166 2.801 1.00 61.00 148 SER A CA 1
ATOM 1211 C C . SER A 1 148 ? 9.491 17.375 3.540 1.00 61.00 148 SER A C 1
ATOM 1213 O O . SER A 1 148 ? 8.458 17.019 2.977 1.00 61.00 148 SER A O 1
ATOM 1215 N N . ILE A 1 149 ? 9.703 17.082 4.827 1.00 55.75 149 ILE A N 1
ATOM 1216 C CA . ILE A 1 149 ? 8.715 16.363 5.662 1.00 55.75 149 ILE A CA 1
ATOM 1217 C C . ILE A 1 149 ? 7.354 17.089 5.667 1.00 55.75 149 ILE A C 1
ATOM 1219 O O . ILE A 1 149 ? 6.314 16.459 5.833 1.00 55.75 149 ILE A O 1
ATOM 1223 N N . GLN A 1 150 ? 7.360 18.404 5.442 1.00 57.66 150 GLN A N 1
ATOM 1224 C CA . GLN A 1 150 ? 6.168 19.248 5.362 1.00 57.66 150 GLN A CA 1
ATOM 1225 C C . GLN A 1 150 ? 5.306 18.973 4.126 1.00 57.66 150 GLN A C 1
ATOM 1227 O O . GLN A 1 150 ? 4.110 19.220 4.180 1.00 57.66 150 GLN A O 1
ATOM 1232 N N . GLU A 1 151 ? 5.864 18.439 3.039 1.00 57.09 151 GLU A N 1
ATOM 1233 C CA . GLU A 1 151 ? 5.066 18.073 1.864 1.00 57.09 151 GLU A CA 1
ATOM 1234 C C . GLU A 1 151 ? 4.329 16.736 2.045 1.00 57.09 151 GLU A C 1
ATOM 1236 O O . GLU A 1 151 ? 3.313 16.503 1.398 1.00 57.09 151 GLU A O 1
ATOM 1241 N N . LEU A 1 152 ? 4.819 15.858 2.931 1.00 55.78 152 LEU A N 1
ATOM 1242 C CA . LEU A 1 152 ? 4.269 14.514 3.163 1.00 55.78 152 LEU A CA 1
ATOM 1243 C C . LEU A 1 152 ? 3.150 14.474 4.218 1.00 55.78 152 LEU A C 1
ATOM 1245 O O . LEU A 1 152 ? 2.496 13.441 4.372 1.00 55.78 152 LEU A O 1
ATOM 1249 N N . VAL A 1 153 ? 2.936 15.566 4.955 1.00 53.78 153 VAL A N 1
ATOM 1250 C CA . VAL A 1 153 ? 1.896 15.682 5.984 1.00 53.78 153 VAL A CA 1
ATOM 1251 C C . VAL A 1 153 ? 0.949 16.816 5.573 1.00 53.78 153 VAL A C 1
ATOM 1253 O O . VAL A 1 153 ? 1.373 17.968 5.631 1.00 53.78 153 VAL A O 1
ATOM 1256 N N . PRO A 1 154 ? -0.286 16.518 5.121 1.00 52.41 154 PRO A N 1
ATOM 1257 C CA . PRO A 1 154 ? -1.281 17.548 4.823 1.00 52.41 154 PRO A CA 1
ATOM 1258 C C . PRO A 1 154 ? -1.748 18.302 6.076 1.00 52.41 154 PRO A C 1
ATOM 1260 O O . PRO A 1 154 ? -1.747 17.700 7.178 1.00 52.41 154 PRO A O 1
#

InterPro domains:
  IPR017853 Glycoside hydrolase superfamily [SSF51445] (53-141)

Organism: NCBI:txid392033